Protein AF-A0A316VB79-F1 (afdb_monomer_lite)

InterPro domains:
  IPR002677 Large ribosomal subunit protein bL32 [MF_00340] (4-58)
  IPR002677 Large ribosomal subunit protein bL32 [PF01783] (4-50)
  IPR002677 Large ribosomal subunit protein bL32 [TIGR01031] (4-54)
  IPR011332 Zinc-binding ribosomal protein [SSF57829] (2-56)
  IPR051991 Mitochondrial ribosomal protein bL32 [PTHR21026] (2-57)

pLDDT: mean 89.79, std 11.02, range [47.81, 97.88]

Radius of gyration: 29.16 Å; chains: 1; bounding box: 65×31×73 Å

Foldseek 3Di:
DDDDDDPDDDDPVRVCVVCVPVDDDDDPQWDADPPPRDIDGHPDDDPVVCVVVVVVVVVVVVVVVVVVVVVVVVVVD

Sequence (77 aa):
MLHAVPKSKISHSRKAMRSANKGLKDRVDFVHCPACGKPKLAHHICAHCYSFISRTQKQEARLEQNQSAKQEQGQQE

Secondary structure (DSSP, 8-state):
------SSPPPHHHHHHHHHTTPPPP---EEE-TTT--EEETTSPPHHHHHHHHHHHHHHHHHHHHHHHHHHHTT--

Organism: NCBI:txid1280837

Structure (mmCIF, N/CA/C/O backbone):
data_AF-A0A316VB79-F1
#
_entry.id   AF-A0A316VB79-F1
#
loop_
_atom_site.group_PDB
_atom_site.id
_atom_site.type_symbol
_atom_site.label_atom_id
_atom_site.label_alt_id
_atom_site.label_comp_id
_atom_site.label_asym_id
_atom_site.label_entity_id
_atom_site.label_seq_id
_atom_site.pdbx_PDB_ins_code
_atom_site.Cartn_x
_atom_site.Cartn_y
_atom_site.Cartn_z
_atom_site.occupancy
_atom_site.B_iso_or_equiv
_atom_site.auth_seq_id
_atom_site.auth_comp_id
_atom_site.auth_asym_id
_atom_site.auth_atom_id
_atom_site.pdbx_PDB_model_num
ATOM 1 N N . MET A 1 1 ? 43.974 -5.932 -1.815 1.00 61.00 1 MET A N 1
ATOM 2 C CA . MET A 1 1 ? 42.806 -6.307 -2.647 1.00 61.00 1 MET A CA 1
ATOM 3 C C . MET A 1 1 ? 42.632 -5.250 -3.735 1.00 61.00 1 MET A C 1
ATOM 5 O O . MET A 1 1 ? 42.751 -4.078 -3.408 1.00 61.00 1 MET A O 1
ATOM 9 N N . LEU A 1 2 ? 42.425 -5.631 -5.002 1.00 77.62 2 LEU A N 1
ATOM 10 C CA . LEU A 1 2 ? 42.232 -4.693 -6.124 1.00 77.62 2 LEU A CA 1
ATOM 11 C C . LEU A 1 2 ? 40.734 -4.429 -6.343 1.00 77.62 2 LEU A C 1
ATOM 13 O O . LEU A 1 2 ? 39.951 -5.372 -6.430 1.00 77.62 2 LEU A O 1
ATOM 17 N N . HIS A 1 3 ? 40.336 -3.161 -6.450 1.00 79.50 3 HIS A N 1
ATOM 18 C CA . HIS A 1 3 ? 38.955 -2.778 -6.752 1.00 79.50 3 HIS A CA 1
ATOM 19 C C . HIS A 1 3 ? 38.649 -3.019 -8.237 1.00 79.50 3 HIS A C 1
ATOM 21 O O . HIS A 1 3 ? 39.213 -2.359 -9.109 1.00 79.50 3 HIS A O 1
ATOM 27 N N . ALA A 1 4 ? 37.755 -3.963 -8.536 1.00 90.12 4 ALA A N 1
ATOM 28 C CA . ALA A 1 4 ? 37.304 -4.209 -9.901 1.00 90.12 4 ALA A CA 1
ATOM 29 C C . ALA A 1 4 ? 36.427 -3.047 -10.393 1.00 90.12 4 ALA A C 1
ATOM 31 O O . ALA A 1 4 ? 35.389 -2.746 -9.803 1.00 90.12 4 ALA A O 1
ATOM 32 N N . VAL A 1 5 ? 36.836 -2.418 -11.496 1.00 92.81 5 VAL A N 1
ATOM 33 C CA . VAL A 1 5 ? 36.104 -1.328 -12.155 1.00 92.81 5 VAL A CA 1
ATOM 34 C C . VAL A 1 5 ? 35.646 -1.749 -13.552 1.00 92.81 5 VAL A C 1
ATOM 36 O O . VAL A 1 5 ? 36.325 -2.536 -14.219 1.00 92.81 5 VAL A O 1
ATOM 39 N N . PRO A 1 6 ? 34.500 -1.242 -14.039 1.00 94.12 6 PRO A N 1
ATOM 40 C CA . PRO A 1 6 ? 34.072 -1.499 -15.405 1.00 94.12 6 PRO A CA 1
ATOM 41 C C . PRO A 1 6 ? 35.079 -0.908 -16.397 1.00 94.12 6 PRO A C 1
ATOM 43 O O . PRO A 1 6 ? 35.403 0.275 -16.351 1.00 94.12 6 PRO A O 1
ATOM 46 N N . LYS A 1 7 ? 35.545 -1.734 -17.338 1.00 94.19 7 LYS A N 1
ATOM 47 C CA . LYS A 1 7 ? 36.518 -1.312 -18.356 1.00 94.19 7 LYS A CA 1
ATOM 48 C C . LYS A 1 7 ? 35.932 -0.347 -19.393 1.00 94.19 7 LYS A C 1
ATOM 50 O O . LYS A 1 7 ? 36.671 0.435 -19.980 1.00 94.19 7 LYS A O 1
ATOM 55 N N . SER A 1 8 ? 34.626 -0.422 -19.657 1.00 95.44 8 SER A N 1
ATOM 56 C CA . SER A 1 8 ? 33.957 0.384 -20.684 1.00 95.44 8 SER A CA 1
ATOM 57 C C . SER A 1 8 ? 32.506 0.707 -20.328 1.00 95.44 8 SER A C 1
ATOM 59 O O . SER A 1 8 ? 31.863 0.017 -19.531 1.00 95.44 8 SER A O 1
ATOM 61 N N . LYS A 1 9 ? 31.979 1.772 -20.944 1.00 95.69 9 LYS A N 1
ATOM 62 C CA . LYS A 1 9 ? 30.576 2.176 -20.816 1.00 95.69 9 LYS A CA 1
ATOM 63 C C . LYS A 1 9 ? 29.661 1.146 -21.483 1.00 95.69 9 LYS A C 1
ATOM 65 O O . LYS A 1 9 ? 29.899 0.697 -22.601 1.00 95.69 9 LYS A O 1
ATOM 70 N N . ILE A 1 10 ? 28.563 0.811 -20.812 1.00 96.62 10 ILE A N 1
ATOM 71 C CA . ILE A 1 10 ? 27.548 -0.107 -21.338 1.00 96.62 10 I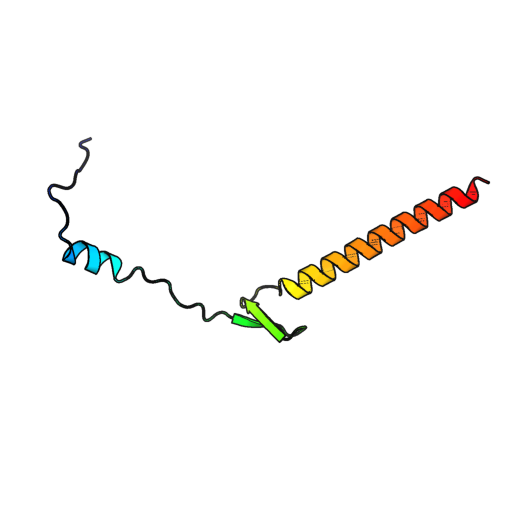LE A CA 1
ATOM 72 C C . ILE A 1 10 ? 26.775 0.583 -22.478 1.00 96.62 10 ILE A C 1
ATOM 74 O O . ILE A 1 10 ? 26.358 1.733 -22.345 1.00 96.62 10 ILE A O 1
ATOM 78 N N . SER A 1 11 ? 26.562 -0.125 -23.593 1.00 97.88 11 SER A N 1
ATOM 79 C CA . SER A 1 11 ? 25.769 0.376 -24.726 1.00 97.88 11 SER A CA 1
ATOM 80 C C . SER A 1 11 ? 24.284 0.504 -24.372 1.00 97.88 11 SER A C 1
ATOM 82 O O . SER A 1 11 ? 23.778 -0.212 -23.505 1.00 97.88 11 SER A O 1
ATOM 84 N N . HIS A 1 12 ? 23.563 1.381 -25.076 1.00 97.38 12 HIS A N 1
ATOM 85 C CA . HIS A 1 12 ? 22.133 1.614 -24.839 1.00 97.38 12 HIS A CA 1
ATOM 86 C C . HIS A 1 12 ? 21.313 0.311 -24.888 1.00 97.38 12 HIS A C 1
ATOM 88 O O . HIS A 1 12 ? 20.576 0.010 -23.952 1.00 97.38 12 HIS A O 1
ATOM 94 N N . SER A 1 13 ? 21.539 -0.517 -25.913 1.00 97.81 13 SER A N 1
ATOM 95 C CA . SER A 1 13 ? 20.891 -1.828 -26.070 1.00 97.81 13 SER A CA 1
ATOM 96 C C . SER A 1 13 ? 21.166 -2.773 -24.888 1.00 97.81 13 SER A C 1
ATOM 98 O O . SER A 1 13 ? 20.234 -3.303 -24.287 1.00 97.81 13 SER A O 1
ATOM 100 N N . ARG A 1 14 ? 22.428 -2.898 -24.445 1.00 96.62 14 ARG A N 1
ATOM 101 C CA . ARG A 1 14 ? 22.787 -3.751 -23.294 1.00 96.62 14 ARG A CA 1
ATOM 102 C C . ARG A 1 14 ? 22.185 -3.262 -21.976 1.00 96.62 14 ARG A C 1
ATOM 104 O O . ARG A 1 14 ? 21.886 -4.076 -21.102 1.00 96.62 14 ARG A O 1
ATOM 111 N N . LYS A 1 15 ? 22.012 -1.948 -21.808 1.00 96.44 15 LYS A N 1
ATOM 112 C CA . LYS A 1 15 ? 21.289 -1.378 -20.662 1.00 96.44 15 LYS A CA 1
ATOM 113 C C . LYS A 1 15 ? 19.799 -1.735 -20.736 1.00 96.44 15 LYS A C 1
ATOM 115 O O . LYS A 1 15 ? 19.269 -2.224 -19.743 1.00 96.44 15 LYS A O 1
ATOM 120 N N . ALA A 1 16 ? 19.171 -1.544 -21.898 1.00 96.75 16 ALA A N 1
ATOM 121 C CA . ALA A 1 16 ? 17.747 -1.796 -22.118 1.00 96.75 16 ALA A CA 1
ATOM 122 C C . ALA A 1 16 ? 17.370 -3.276 -21.929 1.00 96.75 16 ALA A C 1
ATOM 124 O O . ALA A 1 16 ? 16.436 -3.585 -21.189 1.00 96.75 16 ALA A O 1
ATOM 125 N N . MET A 1 17 ? 18.152 -4.199 -22.497 1.00 96.88 17 MET A N 1
ATOM 126 C CA . MET A 1 17 ? 17.959 -5.645 -22.312 1.00 96.88 17 MET A CA 1
ATOM 127 C C . MET A 1 17 ? 18.050 -6.049 -20.836 1.00 96.88 17 MET A C 1
ATOM 129 O O . MET A 1 17 ? 17.252 -6.846 -20.353 1.00 96.88 17 MET A O 1
ATOM 133 N N . ARG A 1 18 ? 18.980 -5.451 -20.077 1.00 96.00 18 ARG A N 1
ATOM 134 C CA . ARG A 1 18 ? 19.118 -5.714 -18.636 1.00 96.00 18 ARG A CA 1
ATOM 135 C C . ARG A 1 18 ? 17.923 -5.203 -17.824 1.00 96.00 18 ARG A C 1
ATOM 137 O O . ARG A 1 18 ? 17.629 -5.765 -16.770 1.00 96.00 18 ARG A O 1
ATOM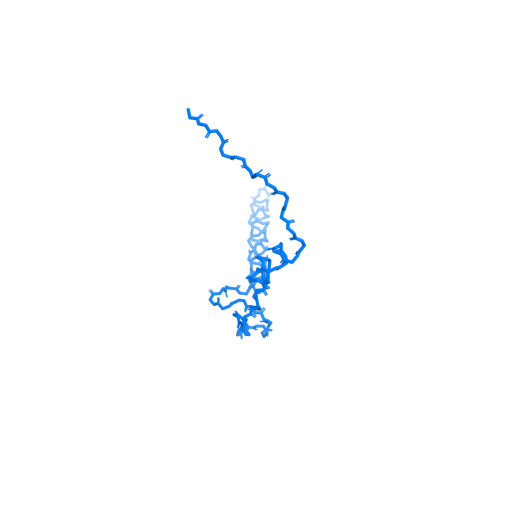 144 N N . SER A 1 19 ? 17.268 -4.125 -18.258 1.00 96.00 19 SER A N 1
ATOM 145 C CA . SER A 1 19 ? 16.078 -3.581 -17.588 1.00 96.00 19 SER A CA 1
ATOM 146 C C . SER A 1 19 ? 14.769 -4.253 -17.997 1.00 96.00 19 SER A C 1
ATOM 148 O O . SER A 1 19 ? 13.804 -4.127 -17.253 1.00 96.00 19 SER A O 1
ATOM 150 N N . ALA A 1 20 ? 14.729 -4.980 -19.117 1.00 95.12 20 ALA A N 1
ATOM 151 C CA . ALA A 1 20 ? 13.497 -5.555 -19.664 1.00 95.12 20 ALA A CA 1
ATOM 152 C C . ALA A 1 20 ? 12.743 -6.450 -18.662 1.00 95.12 20 ALA A C 1
ATOM 154 O O . ALA A 1 20 ? 11.523 -6.396 -18.572 1.00 95.12 20 ALA A O 1
ATOM 155 N N . ASN A 1 21 ? 13.471 -7.199 -17.833 1.00 90.75 21 ASN A N 1
ATOM 156 C CA . ASN A 1 21 ? 12.879 -8.130 -16.866 1.00 90.75 21 ASN A CA 1
ATOM 157 C C . ASN A 1 21 ? 12.513 -7.488 -15.515 1.00 90.75 21 ASN A C 1
ATOM 159 O O . ASN A 1 21 ? 12.136 -8.195 -14.584 1.00 90.75 21 ASN A O 1
ATOM 163 N N . LYS A 1 22 ? 12.663 -6.165 -15.370 1.00 94.12 22 LYS A N 1
ATOM 164 C CA . LYS A 1 22 ? 12.437 -5.440 -14.105 1.00 94.12 22 LYS A CA 1
ATOM 165 C C . LYS A 1 22 ? 11.085 -4.719 -14.050 1.00 94.12 22 LYS A C 1
ATOM 167 O O . LYS A 1 22 ? 10.928 -3.797 -1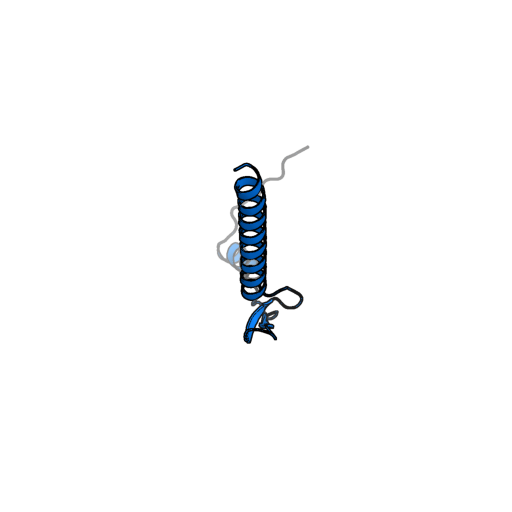3.254 1.00 94.12 22 LYS A O 1
ATOM 172 N N . GLY A 1 23 ? 10.137 -5.097 -14.907 1.00 93.88 23 GLY A N 1
ATOM 173 C CA . GLY A 1 23 ? 8.782 -4.548 -14.886 1.00 93.88 23 GLY A CA 1
ATOM 174 C C . GLY A 1 23 ? 8.066 -4.837 -13.564 1.00 93.88 23 GLY A C 1
ATOM 175 O O . GLY A 1 23 ? 8.306 -5.868 -12.928 1.00 93.88 23 GLY A O 1
ATOM 176 N N . LEU A 1 24 ? 7.191 -3.920 -13.143 1.00 94.75 24 LEU A N 1
ATOM 177 C CA . LEU A 1 24 ? 6.320 -4.157 -11.997 1.00 94.75 24 LEU A CA 1
ATOM 178 C C . LEU A 1 24 ? 5.315 -5.250 -12.371 1.00 94.75 24 LEU A C 1
ATOM 180 O O . LEU A 1 24 ? 4.705 -5.193 -13.433 1.00 94.75 24 LEU A O 1
ATOM 184 N N . LYS A 1 25 ? 5.178 -6.258 -11.511 1.00 92.00 25 LYS A N 1
ATOM 185 C CA . LYS A 1 25 ? 4.197 -7.327 -11.702 1.00 92.00 25 LYS A CA 1
ATOM 186 C C . LYS A 1 25 ? 2.831 -6.850 -11.234 1.00 92.00 25 LYS A C 1
ATOM 188 O O . LYS A 1 25 ? 2.732 -6.261 -10.154 1.00 92.00 25 LYS A O 1
ATOM 193 N N . ASP A 1 26 ? 1.804 -7.176 -12.006 1.00 91.94 26 ASP A N 1
ATOM 194 C CA . ASP A 1 26 ? 0.426 -6.914 -11.617 1.00 91.94 26 ASP A CA 1
ATOM 195 C C . ASP A 1 26 ? 0.052 -7.719 -10.371 1.00 91.94 26 ASP A C 1
ATOM 197 O O . ASP A 1 26 ? 0.442 -8.877 -10.188 1.00 91.94 26 ASP A O 1
ATOM 201 N N . ARG A 1 27 ? -0.697 -7.068 -9.484 1.00 90.69 27 ARG A N 1
ATOM 202 C CA . ARG A 1 27 ? -1.199 -7.657 -8.244 1.00 90.69 27 ARG A CA 1
ATOM 203 C C . ARG A 1 27 ? -2.553 -8.301 -8.515 1.00 90.69 27 ARG A C 1
ATOM 205 O O . ARG A 1 27 ? -3.526 -7.605 -8.788 1.00 90.69 27 ARG A O 1
ATOM 212 N N . VAL A 1 28 ? -2.597 -9.629 -8.450 1.00 91.19 28 VAL A N 1
ATOM 213 C CA . VAL A 1 28 ? -3.815 -10.447 -8.631 1.00 91.19 28 VAL A CA 1
ATOM 214 C C . VAL A 1 28 ? -4.464 -10.840 -7.300 1.00 91.19 28 VAL A C 1
ATOM 216 O O . VAL A 1 28 ? -5.521 -11.455 -7.263 1.00 91.19 28 VAL A O 1
ATOM 219 N N . ASP A 1 29 ? -3.831 -10.475 -6.190 1.00 92.56 29 ASP A N 1
ATOM 220 C CA . ASP A 1 29 ? -4.140 -10.868 -4.818 1.00 92.56 29 ASP A CA 1
ATOM 221 C C . ASP A 1 29 ? -5.230 -10.005 -4.154 1.00 92.56 29 ASP A C 1
ATOM 223 O O . ASP A 1 29 ? -5.274 -9.878 -2.930 1.00 92.56 29 ASP A O 1
ATOM 227 N N . PHE A 1 30 ? -6.140 -9.424 -4.938 1.00 93.62 30 PHE A N 1
ATOM 228 C CA . PHE A 1 30 ? -7.276 -8.665 -4.417 1.00 93.62 30 PHE A CA 1
ATOM 229 C C . PHE A 1 30 ? -8.530 -9.533 -4.316 1.00 93.62 30 PHE A C 1
ATOM 231 O O . PHE A 1 30 ? -8.929 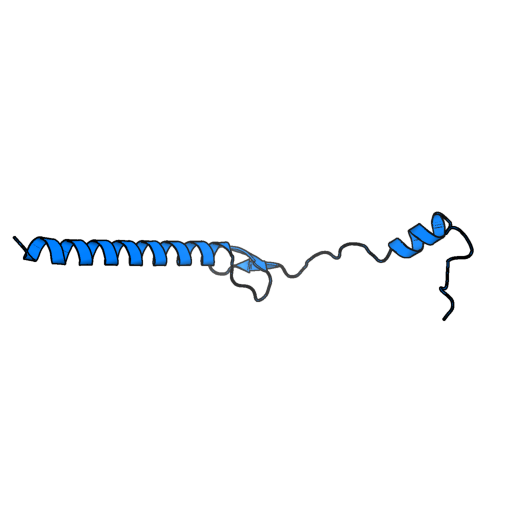-10.203 -5.264 1.00 93.62 30 PHE A O 1
ATOM 238 N N . VAL A 1 31 ? -9.188 -9.478 -3.162 1.00 94.06 31 VAL A N 1
ATOM 239 C CA . VAL A 1 31 ? -10.461 -10.157 -2.891 1.00 94.06 31 VAL A CA 1
ATOM 240 C C . VAL A 1 31 ? -11.478 -9.160 -2.348 1.00 94.06 31 VAL A C 1
ATOM 242 O O . VAL A 1 31 ? -11.118 -8.156 -1.733 1.00 94.06 31 VAL A O 1
ATOM 245 N N . HIS A 1 32 ? -12.765 -9.436 -2.533 1.00 94.81 32 HIS A N 1
ATOM 246 C CA . HIS A 1 32 ? -13.827 -8.599 -1.978 1.00 94.81 32 HIS A CA 1
ATOM 247 C C . HIS A 1 32 ? -13.966 -8.836 -0.466 1.00 94.81 32 HIS A C 1
ATOM 249 O O . HIS A 1 32 ? -13.868 -9.963 0.026 1.00 94.81 32 HIS A O 1
ATOM 255 N N . CYS A 1 33 ? -14.157 -7.766 0.306 1.00 95.38 33 CYS A N 1
ATOM 256 C CA . CYS A 1 33 ? -14.408 -7.867 1.740 1.00 95.38 33 CYS A CA 1
ATOM 257 C C . CYS A 1 33 ? -15.826 -8.406 2.012 1.00 95.38 33 CYS A C 1
ATOM 259 O O . CYS A 1 33 ? -16.776 -7.832 1.483 1.00 95.38 33 CYS A O 1
ATOM 261 N N . PRO A 1 34 ? -16.008 -9.407 2.898 1.00 92.56 34 PRO A N 1
ATOM 262 C CA . PRO A 1 34 ? -17.333 -9.967 3.189 1.00 92.56 34 PRO A CA 1
ATOM 263 C C . PRO A 1 34 ? -18.269 -8.999 3.929 1.00 92.56 34 PRO A C 1
ATOM 265 O O . PRO A 1 34 ? -19.478 -9.152 3.853 1.00 92.56 34 PRO A O 1
ATOM 268 N N . ALA A 1 35 ? -17.732 -8.000 4.637 1.00 92.50 35 ALA A N 1
ATOM 269 C CA . ALA A 1 35 ? -18.541 -7.062 5.416 1.00 92.50 35 ALA A CA 1
ATOM 270 C C . ALA A 1 35 ? -18.983 -5.825 4.617 1.00 92.50 35 ALA A C 1
ATOM 272 O O . ALA A 1 35 ? -20.092 -5.342 4.794 1.00 92.50 35 ALA A O 1
ATOM 273 N N . CYS A 1 36 ? -18.108 -5.276 3.765 1.00 93.12 36 CYS A N 1
ATOM 274 C CA . CYS A 1 36 ? -18.360 -4.001 3.079 1.00 93.12 36 CYS A CA 1
ATOM 275 C C . CYS A 1 36 ? -18.256 -4.060 1.550 1.00 93.12 36 CYS A C 1
ATOM 277 O O . 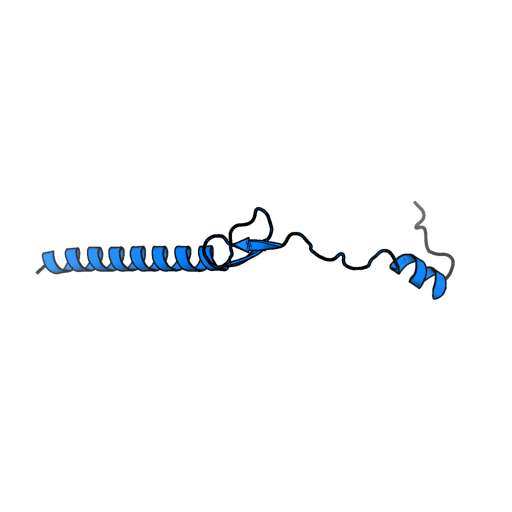CYS A 1 36 ? -18.411 -3.030 0.901 1.00 93.12 36 CYS A O 1
ATOM 279 N N . GLY A 1 37 ? -17.908 -5.211 0.967 1.00 92.94 37 GLY A N 1
ATOM 280 C CA . GLY A 1 37 ? -17.758 -5.385 -0.482 1.00 92.94 37 GLY A CA 1
ATOM 281 C C . GLY A 1 37 ? -16.543 -4.692 -1.114 1.00 92.94 37 GLY A C 1
ATOM 282 O O . GLY A 1 37 ? -16.235 -4.949 -2.270 1.00 92.94 37 GLY A O 1
ATOM 283 N N . LYS A 1 38 ? -15.805 -3.848 -0.382 1.00 93.69 38 LYS A N 1
ATOM 284 C CA . LYS A 1 38 ? -14.618 -3.145 -0.903 1.00 93.69 38 LYS A CA 1
ATOM 285 C C . LYS A 1 38 ? -13.466 -4.124 -1.185 1.00 93.69 38 LYS A C 1
ATOM 287 O O . LYS A 1 38 ? -13.324 -5.104 -0.442 1.00 93.69 38 LYS A O 1
ATOM 292 N N . PRO A 1 39 ? -12.611 -3.859 -2.191 1.00 93.81 39 PRO A N 1
ATOM 293 C CA . PRO A 1 39 ? -11.440 -4.685 -2.450 1.00 93.81 39 PRO A CA 1
ATOM 294 C C . PRO A 1 39 ? -10.457 -4.595 -1.278 1.00 93.81 39 PRO A C 1
ATOM 296 O O . PRO A 1 39 ? -10.189 -3.520 -0.735 1.00 93.81 39 PRO A O 1
ATOM 299 N N . LYS A 1 40 ? -9.923 -5.743 -0.876 1.00 94.25 40 LYS A N 1
ATOM 300 C CA . LYS A 1 40 ? -8.880 -5.883 0.142 1.00 94.25 40 LYS A CA 1
ATOM 301 C C . LYS A 1 40 ? -7.830 -6.879 -0.339 1.00 94.25 40 LYS A C 1
ATOM 303 O O . LYS A 1 40 ? -8.107 -7.689 -1.219 1.00 94.25 40 LYS A O 1
ATOM 308 N N . LEU A 1 41 ? -6.648 -6.855 0.267 1.00 93.50 41 LEU A N 1
ATOM 309 C CA . LEU A 1 41 ? -5.629 -7.864 -0.015 1.00 93.50 41 LEU A CA 1
ATOM 310 C C . LEU A 1 41 ? -6.071 -9.243 0.514 1.00 93.50 41 LEU A C 1
ATOM 312 O O . LEU A 1 41 ? -6.729 -9.349 1.564 1.00 93.50 41 LEU A O 1
ATOM 316 N N . ALA A 1 42 ? -5.719 -10.301 -0.211 1.00 93.50 42 ALA A N 1
ATOM 317 C CA . ALA A 1 42 ? -5.930 -11.681 0.206 1.00 93.50 42 ALA A CA 1
ATOM 318 C C . ALA A 1 42 ? -5.248 -11.925 1.562 1.00 93.50 42 ALA A C 1
ATOM 320 O O . ALA A 1 42 ? -4.147 -11.447 1.797 1.00 93.50 42 ALA A O 1
ATOM 321 N N . HIS A 1 43 ? -5.920 -12.619 2.484 1.00 92.69 43 HIS A N 1
ATOM 322 C CA . HIS A 1 43 ? -5.454 -12.875 3.863 1.00 92.69 43 HIS A CA 1
ATOM 323 C C . HIS A 1 43 ? -5.243 -11.651 4.777 1.00 92.69 43 HIS A C 1
ATOM 325 O O . HIS A 1 43 ? -4.936 -11.824 5.952 1.00 92.69 43 HIS A O 1
ATOM 331 N N . HIS A 1 44 ? -5.491 -10.425 4.309 1.00 92.94 44 HIS A N 1
ATOM 332 C CA . HIS A 1 44 ? -5.458 -9.233 5.157 1.00 92.94 44 HIS A CA 1
ATOM 333 C C . HIS A 1 44 ? -6.854 -8.826 5.648 1.00 92.94 44 HIS A C 1
ATOM 335 O O . HIS A 1 44 ? -7.882 -9.059 4.993 1.00 92.94 44 HIS A O 1
ATOM 341 N N . ILE A 1 45 ? -6.882 -8.172 6.812 1.00 93.25 45 ILE A N 1
ATOM 342 C CA . ILE A 1 45 ? -8.071 -7.501 7.344 1.00 93.25 45 ILE A CA 1
ATOM 343 C C . ILE A 1 45 ? -8.375 -6.274 6.472 1.00 93.25 45 ILE A C 1
ATOM 345 O O . ILE A 1 45 ? -7.473 -5.590 5.989 1.00 93.25 45 ILE A O 1
ATOM 349 N N . CYS A 1 46 ? -9.658 -5.979 6.250 1.00 95.44 46 CYS A N 1
ATOM 350 C CA . CYS A 1 46 ? -10.056 -4.781 5.516 1.00 95.44 46 CYS A CA 1
ATOM 351 C C . CYS A 1 46 ? -9.699 -3.516 6.313 1.00 95.44 46 CYS A C 1
ATOM 353 O O . CYS A 1 46 ? -10.227 -3.303 7.405 1.00 95.44 46 CYS A O 1
ATOM 355 N N . ALA A 1 47 ? -8.867 -2.644 5.734 1.00 92.69 47 ALA A N 1
ATOM 356 C CA . ALA A 1 47 ? -8.446 -1.390 6.365 1.00 92.69 47 ALA A CA 1
ATOM 357 C C . ALA A 1 47 ? -9.632 -0.479 6.732 1.00 92.69 47 ALA A C 1
ATOM 359 O O . ALA A 1 47 ? -9.622 0.176 7.772 1.00 92.69 47 ALA A O 1
ATOM 360 N N . HIS A 1 48 ? -10.680 -0.469 5.903 1.00 94.75 48 HIS A N 1
ATOM 361 C CA . HIS A 1 48 ? -11.860 0.359 6.128 1.00 94.75 48 HIS A CA 1
ATOM 362 C C . HIS A 1 48 ? -12.699 -0.140 7.310 1.00 94.75 48 HIS A C 1
ATOM 364 O O . HIS A 1 48 ? -12.983 0.628 8.227 1.00 94.75 48 HIS A O 1
ATOM 370 N N . CYS A 1 49 ? -13.067 -1.427 7.313 1.00 94.69 49 CYS A N 1
ATOM 371 C CA . CYS A 1 49 ? -13.833 -2.025 8.410 1.00 94.69 49 CYS A CA 1
ATOM 372 C C . CYS A 1 49 ? -13.073 -1.926 9.734 1.00 94.69 49 CYS A C 1
ATOM 374 O O . CYS A 1 49 ? -13.646 -1.522 10.740 1.00 94.69 49 CYS A O 1
ATOM 376 N N . TYR A 1 50 ? -11.772 -2.226 9.718 1.00 95.06 50 TYR A N 1
ATOM 377 C CA . TYR A 1 50 ? -10.944 -2.148 10.916 1.00 95.06 50 TYR A CA 1
ATOM 378 C C . TYR A 1 50 ? -10.859 -0.723 11.471 1.00 95.06 50 TYR A C 1
ATOM 380 O O . TYR A 1 50 ? -11.036 -0.525 12.670 1.00 95.06 50 TYR A O 1
ATOM 388 N N . SER A 1 51 ? -10.642 0.278 10.610 1.00 95.50 51 SER A N 1
ATOM 389 C CA . SER A 1 51 ? -10.607 1.691 11.015 1.00 95.50 51 SER A CA 1
ATOM 390 C C . SER A 1 51 ? -11.930 2.138 11.633 1.00 95.50 51 SER A C 1
ATOM 392 O O . SER A 1 51 ? -11.919 2.825 12.652 1.00 95.50 51 SER A O 1
ATOM 394 N N . PHE A 1 52 ? -13.059 1.730 11.049 1.00 96.00 52 PHE A N 1
ATOM 395 C CA . PHE A 1 52 ? -14.382 2.053 11.577 1.00 96.00 52 PHE A CA 1
ATOM 396 C C . PHE A 1 52 ? -14.581 1.470 12.982 1.00 96.00 52 PHE A C 1
ATOM 398 O O . PHE A 1 52 ? -14.783 2.233 13.921 1.00 96.00 52 PHE A O 1
ATOM 405 N N . ILE A 1 53 ? -14.404 0.154 13.140 1.00 95.94 53 ILE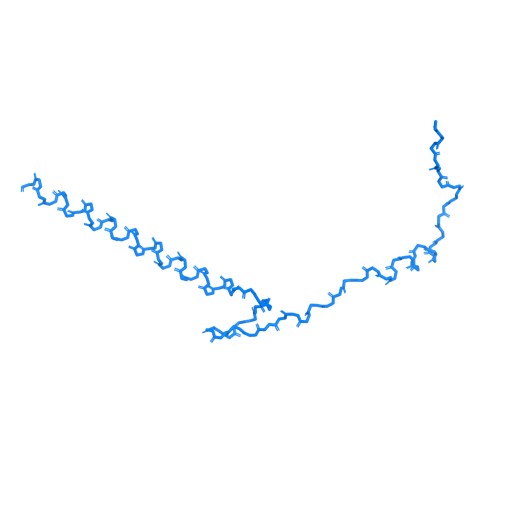 A N 1
ATOM 406 C CA . ILE A 1 53 ? -14.573 -0.545 14.426 1.00 95.94 53 ILE A CA 1
ATOM 407 C C . ILE A 1 53 ? -13.624 0.021 15.491 1.00 95.94 53 ILE A C 1
ATOM 409 O O . ILE A 1 53 ? -14.012 0.295 16.621 1.00 95.94 53 ILE A O 1
ATOM 413 N N . SER A 1 54 ? -12.367 0.263 15.117 1.00 96.31 54 SER A N 1
ATOM 414 C CA . SER A 1 54 ? -11.372 0.817 16.038 1.00 96.31 54 SER A CA 1
ATOM 415 C C . SER A 1 54 ? -11.739 2.223 16.520 1.00 96.31 54 SER A C 1
ATOM 417 O O . SER A 1 54 ? -11.362 2.616 17.622 1.00 96.31 54 SER A O 1
ATOM 419 N N . ARG A 1 55 ? -12.410 3.026 15.684 1.00 96.38 55 ARG A N 1
ATOM 420 C CA . ARG A 1 55 ? -12.841 4.384 16.044 1.00 96.38 55 ARG A CA 1
ATOM 421 C C . ARG A 1 55 ? -14.071 4.354 16.938 1.00 96.38 55 ARG A C 1
ATOM 423 O O . ARG A 1 55 ? -14.069 5.086 17.922 1.00 96.38 55 ARG A O 1
ATOM 430 N N . THR A 1 56 ? -15.058 3.515 16.629 1.00 96.38 56 THR A N 1
ATOM 431 C CA . THR A 1 56 ? -16.279 3.392 17.440 1.00 96.38 56 THR A CA 1
ATOM 432 C C . THR A 1 56 ? -15.941 2.922 18.851 1.00 96.38 56 THR A C 1
ATOM 434 O O . THR A 1 56 ? -16.263 3.621 19.805 1.00 96.38 56 THR A O 1
ATOM 437 N N . GLN A 1 57 ? -15.137 1.863 18.985 1.00 97.00 57 GLN A N 1
ATOM 438 C CA . GLN A 1 57 ? -14.709 1.345 20.293 1.00 97.00 57 GLN A CA 1
ATOM 439 C C . GLN A 1 57 ? -13.958 2.394 21.125 1.00 97.00 57 GLN A C 1
ATOM 441 O O . GLN A 1 57 ? -14.159 2.523 22.328 1.00 97.00 57 GLN A O 1
ATOM 446 N N . LYS A 1 58 ? -13.094 3.196 20.486 1.00 96.06 58 LYS A N 1
ATOM 447 C CA . LYS A 1 58 ? -12.381 4.285 21.174 1.00 96.06 58 LYS A CA 1
ATOM 448 C C . LYS A 1 58 ? -13.307 5.423 21.596 1.00 96.06 58 LYS A C 1
ATOM 450 O O . LYS A 1 58 ? -13.011 6.095 22.579 1.00 96.06 58 LYS A O 1
ATOM 455 N N . GLN A 1 59 ? -14.363 5.700 20.835 1.00 96.12 59 GLN A N 1
ATOM 456 C CA . GLN A 1 59 ? -15.355 6.711 21.199 1.00 96.12 59 GLN A CA 1
ATOM 457 C C . GLN A 1 59 ? -16.200 6.233 22.374 1.00 96.12 59 GLN A C 1
ATOM 459 O O . GLN A 1 59 ? -16.331 6.975 23.341 1.00 96.12 59 GLN A O 1
ATOM 464 N N . GLU A 1 60 ? -16.690 4.998 22.318 1.00 95.56 60 GLU A N 1
ATOM 465 C CA . GLU A 1 60 ? -17.455 4.357 23.392 1.00 95.56 60 GLU A CA 1
ATOM 466 C C . GLU A 1 60 ? -16.661 4.362 24.704 1.00 95.56 60 GLU A C 1
ATOM 468 O O . GLU A 1 60 ? -17.119 4.943 25.684 1.00 95.56 60 GLU A O 1
ATOM 473 N N . ALA A 1 61 ? -15.405 3.900 24.685 1.00 95.00 61 ALA A N 1
ATOM 474 C CA . ALA A 1 61 ? -14.542 3.912 25.868 1.00 95.00 61 ALA A CA 1
ATOM 475 C C . ALA A 1 61 ? -14.335 5.322 26.462 1.00 95.00 61 ALA A C 1
ATOM 477 O O . ALA A 1 61 ? -14.286 5.493 27.678 1.00 95.00 61 ALA A O 1
ATOM 478 N N . ARG A 1 62 ? -14.228 6.364 25.622 1.00 94.38 62 ARG A N 1
ATOM 479 C CA . ARG A 1 62 ? -14.120 7.760 26.096 1.00 94.38 62 ARG A CA 1
ATOM 480 C C . ARG A 1 62 ? -15.423 8.262 26.711 1.00 94.38 62 ARG A C 1
ATOM 482 O O . ARG A 1 62 ? -15.386 9.038 27.661 1.00 94.38 62 ARG A O 1
ATOM 489 N N . LEU A 1 63 ? -16.566 7.876 26.148 1.00 94.12 63 LEU A N 1
ATOM 490 C CA . LEU A 1 63 ? -17.874 8.253 26.679 1.00 94.12 63 LEU A CA 1
ATOM 491 C C . LEU A 1 63 ? -18.108 7.603 28.042 1.00 94.12 63 LEU A C 1
ATOM 493 O O . LEU A 1 63 ? -18.533 8.301 28.957 1.00 94.12 63 LEU A O 1
ATOM 497 N N . GLU A 1 64 ? -17.757 6.328 28.192 1.00 91.69 64 GLU A N 1
ATOM 498 C CA . GLU A 1 64 ? -17.824 5.602 29.466 1.00 91.69 64 GLU A CA 1
ATOM 499 C C . GLU A 1 64 ? -16.944 6.261 30.539 1.00 91.69 64 GLU A C 1
ATOM 501 O O . GLU A 1 64 ? -17.425 6.550 31.632 1.00 91.69 64 GLU A O 1
ATOM 506 N N . GLN A 1 65 ? -15.696 6.614 30.207 1.00 89.69 65 GLN A N 1
ATOM 507 C CA . GLN A 1 65 ? -14.796 7.347 31.114 1.00 89.69 65 GLN A CA 1
ATOM 508 C C . GLN A 1 65 ? -15.356 8.713 31.534 1.00 89.69 65 GLN A C 1
ATOM 510 O O . GLN A 1 65 ? -15.257 9.118 32.691 1.00 89.69 65 GLN A O 1
ATOM 515 N N . ASN A 1 66 ? -15.961 9.441 30.596 1.00 89.56 66 ASN A N 1
ATOM 516 C CA . ASN A 1 66 ? -16.578 10.729 30.899 1.00 89.56 66 ASN A CA 1
ATOM 517 C C . ASN A 1 66 ? -17.843 10.573 31.759 1.00 89.56 66 ASN A C 1
ATOM 519 O O . ASN A 1 66 ? -18.174 11.479 32.521 1.00 89.56 66 ASN A O 1
ATOM 523 N N . GLN A 1 67 ? -18.575 9.466 31.620 1.00 87.25 67 GLN A N 1
ATOM 524 C CA . GLN A 1 67 ? -19.754 9.165 32.432 1.00 87.25 67 GLN A CA 1
ATOM 525 C C . GLN A 1 67 ? -19.364 8.781 33.861 1.00 87.25 67 GLN A C 1
ATOM 527 O O . GLN A 1 67 ? -19.951 9.330 34.793 1.00 87.25 67 GLN A O 1
ATOM 532 N N . SER A 1 68 ? -18.348 7.930 34.046 1.00 82.62 68 SER A N 1
ATOM 533 C CA . SER A 1 68 ? -17.847 7.578 35.381 1.00 82.62 68 SER A CA 1
ATOM 534 C C . SER A 1 68 ? -17.312 8.808 36.121 1.00 82.62 68 SER A C 1
ATOM 536 O O . SER A 1 68 ? -17.685 9.044 37.266 1.00 82.62 68 SER A O 1
ATOM 538 N N . ALA A 1 69 ? -16.558 9.676 35.435 1.00 81.88 69 ALA A N 1
ATOM 539 C CA . ALA A 1 69 ? -16.055 10.923 36.019 1.00 81.88 69 ALA A CA 1
ATOM 540 C C . ALA A 1 69 ? -17.176 11.888 36.463 1.00 81.88 69 ALA A C 1
ATOM 542 O O . ALA A 1 69 ? -17.031 12.594 37.457 1.00 81.88 69 ALA A O 1
ATOM 543 N N . LYS A 1 70 ? -18.312 11.922 35.752 1.00 78.06 70 LYS A N 1
ATOM 544 C CA . LYS A 1 70 ? -19.476 12.743 36.137 1.00 78.06 70 LYS A CA 1
ATOM 545 C C . LYS A 1 70 ? -20.238 12.170 37.333 1.00 78.06 70 LYS A C 1
ATOM 547 O O . LYS A 1 70 ? -20.757 12.938 38.137 1.00 78.06 70 LYS A O 1
ATOM 552 N N . GLN A 1 71 ? -20.325 10.845 37.447 1.00 73.62 71 GLN A N 1
ATOM 553 C CA . GLN A 1 71 ? -21.005 10.182 38.565 1.00 73.62 71 GLN A CA 1
ATOM 554 C C . GLN A 1 71 ? -20.268 10.393 39.894 1.00 73.62 71 GLN A C 1
ATOM 556 O O . GLN A 1 71 ? -20.917 10.586 40.917 1.00 73.62 71 GLN A O 1
ATOM 561 N N . GLU A 1 72 ? -18.935 10.425 39.875 1.00 67.31 72 GLU A N 1
ATOM 562 C CA . GLU A 1 72 ? -18.110 10.691 41.063 1.00 67.31 72 GLU A CA 1
ATOM 563 C C . GLU A 1 72 ? -18.218 12.148 41.551 1.00 67.31 72 GLU A C 1
ATOM 565 O O . GLU A 1 72 ? -18.177 12.404 42.752 1.00 67.31 72 GLU A O 1
ATOM 570 N N . GLN A 1 73 ? -18.401 13.110 40.639 1.00 64.06 73 GLN A N 1
ATOM 571 C CA . GLN A 1 73 ? -18.546 14.534 40.978 1.00 64.06 73 GLN A CA 1
ATOM 572 C C . GLN A 1 73 ? -19.916 14.867 41.588 1.00 64.06 73 GLN A C 1
ATOM 574 O O . GLN A 1 73 ? -19.991 15.689 42.493 1.00 64.06 73 GLN A O 1
ATOM 579 N N . GLY A 1 74 ? -20.989 14.198 41.152 1.00 57.72 74 GLY A N 1
ATOM 580 C CA . GLY A 1 74 ? -22.338 14.391 41.705 1.00 57.72 74 GLY A CA 1
ATOM 581 C C . GLY A 1 74 ? -22.585 13.739 43.074 1.00 57.72 74 GLY A C 1
ATOM 582 O O . GLY A 1 74 ? -23.687 13.850 43.595 1.00 57.72 74 GLY A O 1
ATOM 583 N N . GLN A 1 75 ? -21.601 13.030 43.639 1.00 58.44 75 GLN A N 1
ATOM 584 C CA . GLN A 1 75 ? -21.668 12.429 44.982 1.00 58.44 75 GLN A CA 1
ATOM 585 C C . GLN A 1 75 ? -20.929 13.253 46.052 1.00 58.44 75 GLN A C 1
ATOM 587 O O . GLN A 1 75 ? -20.929 12.867 47.219 1.00 58.44 75 GLN A O 1
ATOM 592 N N . GLN A 1 76 ? -20.264 14.347 45.660 1.00 54.41 76 GLN A N 1
ATOM 593 C CA . GLN A 1 76 ? -19.498 15.227 46.556 1.00 54.41 76 GLN A CA 1
ATOM 594 C C . GLN A 1 76 ? -20.214 16.555 46.868 1.00 54.41 76 GLN A C 1
ATOM 596 O O . GLN A 1 76 ? -19.638 17.401 47.550 1.00 54.41 76 GLN A O 1
ATOM 601 N N . GLU A 1 77 ? -21.458 16.714 46.404 1.00 47.81 77 GLU A N 1
ATOM 602 C CA . GLU A 1 77 ? -22.403 17.759 46.832 1.00 47.81 77 GLU A CA 1
ATOM 603 C C . GLU A 1 77 ? -23.469 17.182 47.772 1.00 47.81 77 GLU A C 1
ATOM 605 O O . GLU A 1 77 ? -23.927 16.040 47.523 1.00 47.81 77 GLU A O 1
#